Protein AF-A0A8I0H566-F1 (afdb_monomer_lite)

Radius of gyration: 15.92 Å; chains: 1; bounding box: 40×27×46 Å

Organism: NCBI:txid611301

InterPro domains:
  IPR003824 Undecaprenyl-diphosphatase UppP [PF02673] (2-83)
  IPR003824 Undecaprenyl-diphosphatase UppP [PTHR30622] (3-85)

Foldseek 3Di:
DVVVLCVVCVPPQQPAADLVSDDPVLVVQLVVQLVVCVPPPRDSLVSSLSSSSVVRHDSVSSNVSSVVVVVVVVVVVVVVVCVVCVVVVPD

Secondary structure (DSSP, 8-state):
-HHHHHHHGGGSPPSB-SSTT--HHHHHHHHHHHHGGGSTT--HHHHHHHHHHHTTB-HHHHHHHHHHHHHHHHHHHHHHHHHHHHGGG--

pLDDT: mean 84.22, std 9.95, range [50.72, 93.5]

Structure (mmCIF, N/CA/C/O backbone):
data_AF-A0A8I0H566-F1
#
_entry.id   AF-A0A8I0H566-F1
#
loop_
_atom_site.group_PDB
_atom_site.id
_atom_site.type_symbol
_atom_site.label_atom_id
_atom_site.label_alt_id
_atom_site.label_comp_id
_atom_site.label_asym_id
_atom_site.label_entity_id
_atom_site.label_seq_id
_atom_site.pdbx_PDB_ins_code
_atom_site.Cartn_x
_atom_site.Cartn_y
_atom_site.Cartn_z
_atom_site.occupancy
_atom_site.B_iso_or_equiv
_atom_site.auth_seq_id
_atom_site.auth_comp_id
_atom_site.auth_asym_id
_atom_site.auth_atom_id
_atom_site.pdbx_PDB_model_num
ATOM 1 N N . LEU A 1 1 ? -5.586 15.603 5.679 1.00 70.12 1 LEU A N 1
ATOM 2 C CA . LEU A 1 1 ? -6.233 14.311 5.345 1.00 70.12 1 LEU A CA 1
ATOM 3 C C . LEU A 1 1 ? -5.921 13.226 6.374 1.00 70.12 1 LEU A C 1
ATOM 5 O O . LEU A 1 1 ? -6.854 12.707 6.965 1.00 70.12 1 LEU A O 1
ATOM 9 N N . PHE A 1 2 ? -4.644 12.937 6.644 1.00 72.19 2 PHE A N 1
ATOM 10 C CA . PHE A 1 2 ? -4.238 11.918 7.622 1.00 72.19 2 PHE A CA 1
ATOM 11 C C . PHE A 1 2 ? -4.883 12.115 9.006 1.00 72.19 2 PHE A C 1
ATOM 13 O O . PHE A 1 2 ? -5.582 11.227 9.472 1.00 72.19 2 PHE A O 1
ATOM 20 N N . ILE A 1 3 ? -4.777 13.323 9.576 1.00 74.38 3 ILE A N 1
ATOM 21 C CA . ILE A 1 3 ? -5.387 13.699 10.868 1.00 74.38 3 ILE A CA 1
ATOM 22 C C . ILE A 1 3 ? -6.915 13.508 10.868 1.00 74.38 3 ILE A C 1
ATOM 24 O O . ILE A 1 3 ? -7.491 13.097 11.868 1.00 74.38 3 ILE A O 1
ATOM 28 N N . VAL A 1 4 ? -7.588 13.767 9.742 1.00 78.56 4 VAL A N 1
ATOM 29 C CA . VAL A 1 4 ? -9.050 13.612 9.628 1.00 78.56 4 VAL A CA 1
ATOM 30 C C . VAL A 1 4 ? -9.440 12.136 9.686 1.00 78.56 4 VAL A C 1
ATOM 32 O O . VAL A 1 4 ? -10.347 11.771 10.428 1.00 78.56 4 VAL A O 1
ATOM 35 N N . VAL A 1 5 ? -8.728 11.279 8.948 1.00 75.75 5 VAL A N 1
ATOM 36 C CA . VAL A 1 5 ? -8.947 9.823 8.963 1.00 75.75 5 VAL A CA 1
ATOM 37 C C . VAL A 1 5 ? -8.607 9.245 10.335 1.00 75.75 5 VAL A C 1
ATOM 39 O O . VAL A 1 5 ? -9.347 8.420 10.865 1.00 75.75 5 VAL A O 1
ATOM 42 N N . GLU A 1 6 ? -7.535 9.731 10.957 1.00 71.69 6 GLU A N 1
ATOM 43 C CA . GLU A 1 6 ? -7.145 9.330 12.305 1.00 71.69 6 GLU A CA 1
ATOM 44 C C . GLU A 1 6 ? -8.209 9.699 13.345 1.00 71.69 6 GLU A C 1
ATOM 46 O O . GLU A 1 6 ? -8.515 8.879 14.212 1.00 71.69 6 GLU A O 1
ATOM 51 N N . ASN A 1 7 ? -8.772 10.907 13.257 1.00 77.06 7 ASN A N 1
ATOM 52 C CA . ASN A 1 7 ? -9.775 11.393 14.198 1.00 77.06 7 ASN A CA 1
ATOM 53 C C . ASN A 1 7 ? -11.143 10.730 13.970 1.00 77.06 7 ASN A C 1
ATOM 55 O O . ASN A 1 7 ? -11.879 10.506 14.924 1.00 77.06 7 ASN A O 1
ATOM 59 N N . HIS A 1 8 ? -11.464 10.350 12.731 1.00 72.94 8 HIS A N 1
ATOM 60 C CA . HIS A 1 8 ? -12.655 9.557 12.421 1.00 72.94 8 HIS A CA 1
ATOM 61 C C . HIS A 1 8 ? -12.529 8.120 12.959 1.00 72.94 8 HIS A C 1
ATOM 63 O O . HIS A 1 8 ? -13.473 7.587 13.538 1.00 72.94 8 HIS A O 1
ATOM 69 N N . ASN A 1 9 ? -11.347 7.507 12.859 1.00 69.62 9 ASN A N 1
ATOM 70 C CA . ASN A 1 9 ? -11.115 6.153 13.368 1.00 69.62 9 ASN A CA 1
ATOM 71 C C . ASN A 1 9 ? -10.812 6.092 14.877 1.00 69.62 9 ASN A C 1
ATOM 73 O O . ASN A 1 9 ? -10.630 5.001 15.405 1.00 69.62 9 ASN A O 1
ATOM 77 N N . LYS A 1 10 ? -10.790 7.223 15.597 1.00 66.62 10 LYS A N 1
ATOM 78 C CA . LYS A 1 10 ? -10.420 7.285 17.027 1.00 66.62 10 LYS A CA 1
ATOM 79 C C . LYS A 1 10 ? -11.322 6.453 17.949 1.00 66.62 10 LYS A C 1
ATOM 81 O O . LYS A 1 10 ? -10.853 5.998 18.981 1.00 66.62 10 LYS A O 1
ATOM 86 N N . ASN A 1 11 ? -12.586 6.250 17.566 1.00 64.06 11 ASN A N 1
ATOM 87 C CA . ASN A 1 11 ? -13.574 5.460 18.318 1.00 64.06 11 ASN A CA 1
ATOM 88 C C . ASN A 1 11 ? -13.898 4.104 17.659 1.00 64.06 11 ASN A C 1
ATOM 90 O O . ASN A 1 11 ? -14.812 3.412 18.100 1.00 64.06 11 ASN A O 1
ATOM 94 N N . LYS A 1 12 ? -13.199 3.734 16.576 1.00 66.69 12 LYS A N 1
ATOM 95 C CA . LYS A 1 12 ? -13.380 2.446 15.899 1.00 66.69 12 LYS A CA 1
ATOM 96 C C . LYS A 1 12 ? -12.258 1.500 16.306 1.00 66.69 12 LYS A C 1
ATOM 98 O O . LYS A 1 12 ? -11.093 1.748 16.005 1.00 66.69 12 LYS A O 1
ATOM 103 N N . GLU A 1 13 ? -12.629 0.397 16.948 1.00 66.25 13 GLU A N 1
ATOM 104 C CA . GLU A 1 13 ? -11.753 -0.763 17.104 1.00 66.25 13 GLU A CA 1
ATOM 105 C C . GLU A 1 13 ? -11.304 -1.223 15.712 1.00 66.25 13 GLU A C 1
ATOM 107 O O . GLU A 1 13 ? -12.123 -1.515 14.837 1.00 66.25 13 GLU A O 1
ATOM 112 N N . SER A 1 14 ? -9.992 -1.249 15.489 1.00 73.50 14 SER A N 1
ATOM 113 C CA . SER A 1 14 ? -9.451 -1.805 14.258 1.00 73.50 14 SER A CA 1
ATOM 114 C C . SER A 1 14 ? -9.696 -3.311 14.226 1.00 73.50 14 SER A C 1
ATOM 116 O O . SER A 1 14 ? -9.375 -4.015 15.183 1.00 73.50 14 SER A O 1
ATOM 118 N N . GLN A 1 15 ? -10.254 -3.792 13.114 1.00 76.62 15 GLN A N 1
ATOM 119 C CA . GLN A 1 15 ? -10.568 -5.207 12.919 1.00 76.62 15 GLN A CA 1
ATOM 120 C C . GLN A 1 15 ? -9.317 -6.041 12.618 1.00 76.62 15 GLN A C 1
ATOM 122 O O . GLN A 1 15 ? -9.302 -7.232 12.899 1.00 76.62 15 GLN A O 1
ATOM 127 N N . VAL A 1 16 ? -8.273 -5.412 12.070 1.00 82.38 16 VAL A N 1
ATOM 128 C CA . VAL A 1 16 ? -7.004 -6.052 11.703 1.00 82.38 16 VAL A CA 1
ATOM 129 C C . VAL A 1 16 ? -5.896 -5.419 12.537 1.00 82.38 16 VAL A C 1
ATOM 131 O O . VAL A 1 16 ? -5.450 -4.299 12.255 1.00 82.38 16 VAL A O 1
ATOM 134 N N . LYS A 1 17 ? -5.503 -6.120 13.605 1.00 82.75 17 LYS A N 1
ATOM 135 C CA . LYS A 1 17 ? -4.522 -5.645 14.593 1.00 82.75 17 LYS A CA 1
ATOM 136 C C . LYS A 1 17 ? -3.108 -6.135 14.297 1.00 82.75 17 LYS A C 1
ATOM 138 O O . LYS A 1 17 ? -2.172 -5.426 14.658 1.00 82.75 17 LYS A O 1
ATOM 143 N N . GLU A 1 18 ? -2.970 -7.241 13.569 1.00 86.38 18 GLU A N 1
ATOM 144 C CA . GLU A 1 18 ? -1.688 -7.790 13.126 1.00 86.38 18 GLU A CA 1
ATOM 145 C C . GLU A 1 18 ? -1.575 -7.864 11.599 1.00 86.38 18 GLU A C 1
ATOM 147 O O . GLU A 1 18 ? -2.564 -7.856 10.865 1.00 86.38 18 GLU A O 1
ATOM 152 N N . LEU A 1 19 ? -0.336 -7.929 11.108 1.00 85.06 19 LEU A N 1
ATOM 153 C CA . LEU A 1 19 ? -0.037 -8.013 9.677 1.00 85.06 19 LEU A CA 1
ATOM 154 C C . LEU A 1 19 ? -0.392 -9.390 9.089 1.00 85.06 19 LEU A C 1
ATOM 156 O O . LEU A 1 19 ? -0.721 -9.487 7.911 1.00 85.06 19 LEU A O 1
ATOM 160 N N . SER A 1 20 ? -0.366 -10.433 9.918 1.00 85.50 20 SER A N 1
ATOM 161 C CA . SER A 1 20 ? -0.822 -11.805 9.640 1.00 85.50 20 SER A CA 1
ATOM 162 C C . SER A 1 20 ? -2.325 -11.891 9.355 1.00 85.50 20 SER A C 1
ATOM 164 O O . SER A 1 20 ? -2.747 -12.725 8.557 1.00 85.50 20 SER A O 1
ATOM 166 N N . ASP A 1 21 ? -3.122 -11.000 9.949 1.00 86.31 21 ASP A N 1
ATOM 167 C CA . ASP A 1 21 ? -4.583 -10.967 9.804 1.00 86.31 21 ASP A CA 1
ATOM 168 C C . ASP A 1 21 ? 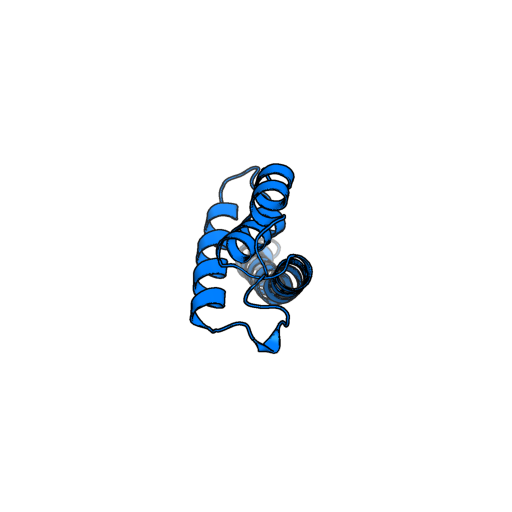-5.043 -10.265 8.510 1.00 86.31 21 ASP A C 1
ATOM 170 O O . ASP A 1 21 ? -6.238 -10.215 8.191 1.00 86.31 21 ASP A O 1
ATOM 174 N N . LEU A 1 22 ? -4.110 -9.703 7.730 1.00 87.44 22 LEU A N 1
ATOM 175 C CA . LEU A 1 22 ? -4.422 -9.074 6.450 1.00 87.44 22 LEU A CA 1
ATOM 176 C C . LEU A 1 22 ? -4.893 -10.113 5.434 1.00 87.44 22 LEU A C 1
ATOM 178 O O . LEU A 1 22 ? -4.124 -10.877 4.856 1.00 87.44 22 LEU A O 1
ATOM 182 N N . THR A 1 23 ? -6.184 -10.068 5.123 1.00 89.94 23 THR A N 1
ATOM 183 C CA . THR A 1 23 ? -6.739 -10.861 4.027 1.00 89.94 23 THR A CA 1
ATOM 184 C C . THR A 1 23 ? -6.246 -10.334 2.676 1.00 89.94 23 THR A C 1
ATOM 186 O O . THR A 1 23 ? -6.220 -9.122 2.445 1.00 89.94 23 THR A O 1
ATOM 189 N N . TYR A 1 24 ? -5.982 -11.230 1.718 1.00 89.81 24 TYR A N 1
ATOM 190 C CA . TYR A 1 24 ? -5.602 -10.873 0.341 1.00 89.81 24 TYR A CA 1
ATOM 191 C C . TYR A 1 24 ? -6.549 -9.866 -0.328 1.00 89.81 24 TYR A C 1
ATOM 193 O O . TYR A 1 24 ? -6.112 -9.010 -1.094 1.00 89.81 24 TYR A O 1
ATOM 201 N N . LYS A 1 25 ? -7.846 -9.922 -0.004 1.00 90.50 25 LYS A N 1
ATOM 202 C CA . LYS A 1 25 ? -8.841 -8.952 -0.475 1.00 90.50 25 LYS A CA 1
ATOM 203 C C . LYS A 1 25 ? -8.511 -7.525 -0.023 1.00 90.50 25 LYS A C 1
ATOM 205 O O . LYS A 1 25 ? -8.564 -6.610 -0.838 1.00 90.50 25 LYS A O 1
ATOM 210 N N . ILE A 1 26 ? -8.151 -7.336 1.248 1.00 89.81 26 ILE A N 1
ATOM 211 C CA . ILE A 1 26 ? -7.751 -6.028 1.788 1.00 89.81 26 ILE A CA 1
ATOM 212 C C . ILE A 1 26 ? -6.443 -5.587 1.127 1.00 89.81 26 ILE A C 1
ATOM 214 O O . ILE A 1 26 ? -6.369 -4.468 0.629 1.00 89.81 26 ILE A O 1
ATOM 218 N N . ALA A 1 27 ? -5.455 -6.483 1.035 1.00 90.69 27 ALA A N 1
ATOM 219 C CA . ALA A 1 27 ? -4.168 -6.206 0.395 1.00 90.69 27 ALA A CA 1
ATOM 220 C C . ALA A 1 27 ? -4.320 -5.700 -1.054 1.00 90.69 27 ALA A C 1
ATOM 222 O O . ALA A 1 27 ? -3.691 -4.710 -1.438 1.00 90.69 27 ALA A O 1
ATOM 223 N N . LEU A 1 28 ? -5.206 -6.327 -1.837 1.00 92.00 28 LEU A N 1
ATOM 224 C CA . LEU A 1 28 ? -5.495 -5.930 -3.216 1.00 92.00 28 LEU A CA 1
ATOM 225 C C . LEU A 1 28 ? -6.149 -4.546 -3.285 1.00 92.00 28 LEU A C 1
ATOM 227 O O . LEU A 1 28 ? -5.733 -3.713 -4.089 1.00 92.00 28 LEU A O 1
ATOM 231 N N . ILE A 1 29 ? -7.119 -4.266 -2.411 1.00 92.12 29 ILE A N 1
ATOM 232 C CA . ILE A 1 29 ? -7.774 -2.953 -2.368 1.00 92.12 29 ILE A CA 1
ATOM 233 C C . ILE A 1 29 ? -6.773 -1.864 -1.950 1.00 92.12 29 ILE A C 1
ATOM 235 O O . ILE A 1 29 ? -6.760 -0.796 -2.560 1.00 92.12 29 ILE A O 1
ATOM 239 N N . ILE A 1 30 ? -5.878 -2.125 -0.987 1.00 92.19 30 ILE A N 1
ATOM 240 C CA . ILE A 1 30 ? -4.791 -1.190 -0.639 1.00 92.19 30 ILE A CA 1
ATOM 241 C C . ILE A 1 30 ? -3.893 -0.930 -1.860 1.00 92.19 30 ILE A C 1
ATOM 243 O O . ILE A 1 30 ? -3.495 0.209 -2.104 1.00 92.19 30 ILE A O 1
ATOM 247 N N . GLY A 1 31 ? -3.621 -1.956 -2.671 1.00 90.38 31 GLY A N 1
ATOM 248 C CA . GLY A 1 31 ? -2.929 -1.813 -3.954 1.00 90.38 31 GLY A CA 1
ATOM 249 C C . GLY A 1 31 ? -3.655 -0.874 -4.924 1.00 90.38 31 GLY A C 1
ATOM 250 O O . GLY A 1 31 ? -3.016 -0.020 -5.536 1.00 90.38 31 GLY A O 1
ATOM 251 N N . CYS A 1 32 ? -4.986 -0.947 -5.011 1.00 91.12 32 CYS A N 1
ATOM 252 C CA . CYS A 1 32 ? -5.783 0.008 -5.787 1.00 91.12 32 CYS A CA 1
ATOM 253 C C . CYS A 1 32 ? -5.643 1.443 -5.252 1.00 91.12 32 CYS A C 1
ATOM 255 O O . CYS A 1 32 ? -5.475 2.372 -6.041 1.00 91.12 32 CYS A O 1
ATOM 257 N N . PHE A 1 33 ? -5.631 1.637 -3.928 1.00 90.50 33 PHE A N 1
ATOM 258 C CA . PHE A 1 33 ? -5.341 2.948 -3.330 1.00 90.50 33 PHE A CA 1
ATOM 259 C C . PHE A 1 33 ? -3.931 3.443 -3.671 1.00 90.50 33 PHE A C 1
ATOM 261 O O . PHE A 1 33 ? -3.740 4.639 -3.878 1.00 90.50 33 PHE A O 1
ATOM 268 N N . GLN A 1 34 ? -2.947 2.549 -3.800 1.00 90.12 34 GLN A N 1
ATOM 269 C CA . GLN A 1 34 ? -1.594 2.923 -4.217 1.00 90.12 34 GLN A CA 1
ATOM 270 C C . GLN A 1 34 ? -1.554 3.502 -5.639 1.00 90.12 34 GLN A C 1
ATOM 272 O O . GLN A 1 34 ? -0.730 4.370 -5.913 1.00 90.12 34 GLN A O 1
ATOM 277 N N . VAL A 1 35 ? -2.446 3.077 -6.540 1.00 90.00 35 VAL A N 1
ATOM 278 C CA . VAL A 1 35 ? -2.531 3.633 -7.905 1.00 90.00 35 VAL A CA 1
ATOM 279 C C . VAL A 1 35 ? -2.904 5.118 -7.876 1.00 90.00 35 VAL A C 1
ATOM 281 O O . VAL A 1 35 ? -2.408 5.889 -8.694 1.00 90.00 35 VAL A O 1
ATOM 284 N N . LEU A 1 36 ? -3.684 5.561 -6.884 1.00 86.62 36 LEU A N 1
ATOM 285 C CA . LEU A 1 36 ? -4.000 6.983 -6.693 1.00 86.62 36 LEU A CA 1
ATOM 286 C C . LEU A 1 36 ? -2.743 7.824 -6.414 1.00 86.62 36 LEU A C 1
ATOM 288 O O . LEU A 1 36 ? -2.725 9.018 -6.698 1.00 86.62 36 LEU A O 1
ATOM 292 N N . ALA A 1 37 ? -1.664 7.207 -5.923 1.00 86.44 37 ALA A N 1
ATOM 293 C CA . ALA A 1 37 ? -0.388 7.882 -5.718 1.00 86.44 37 ALA A CA 1
ATOM 294 C C . ALA A 1 37 ? 0.396 8.169 -7.007 1.00 86.44 37 ALA A C 1
ATOM 296 O O . ALA A 1 37 ? 1.438 8.816 -6.945 1.00 86.44 37 ALA A O 1
ATOM 297 N N . LEU A 1 38 ? -0.082 7.714 -8.171 1.00 85.94 38 LEU A N 1
ATOM 298 C CA . LEU A 1 38 ? 0.468 8.132 -9.463 1.00 85.94 38 LEU A CA 1
ATOM 299 C C . LEU A 1 38 ? 0.144 9.600 -9.778 1.00 85.94 38 LEU A C 1
ATOM 301 O O . LEU A 1 38 ? 0.810 10.197 -10.621 1.00 85.94 38 LEU A O 1
ATOM 305 N N . ILE A 1 39 ? -0.852 10.188 -9.102 1.00 88.12 39 ILE A N 1
ATOM 306 C CA . ILE A 1 39 ? -1.178 11.608 -9.234 1.00 88.12 39 ILE A CA 1
ATOM 307 C C . ILE A 1 39 ? -0.022 12.438 -8.646 1.00 88.12 39 ILE A C 1
ATOM 309 O O . ILE A 1 39 ? 0.268 12.308 -7.450 1.00 88.12 39 ILE A O 1
ATOM 313 N N . PRO A 1 40 ? 0.621 13.321 -9.436 1.00 83.06 40 PRO A N 1
ATOM 314 C CA . PRO A 1 40 ? 1.722 14.154 -8.963 1.00 83.06 40 PRO A CA 1
ATOM 315 C C . PRO A 1 40 ? 1.335 14.961 -7.720 1.00 83.06 40 PRO A C 1
ATOM 317 O O . PRO A 1 40 ? 0.275 15.580 -7.674 1.00 83.06 40 PRO A O 1
ATOM 320 N N . GLY A 1 41 ? 2.194 14.943 -6.699 1.00 82.50 41 GLY A N 1
ATOM 321 C CA . GLY A 1 41 ? 1.925 15.585 -5.407 1.00 82.50 41 GLY A CA 1
ATOM 322 C C . GLY A 1 41 ? 1.196 14.698 -4.389 1.00 82.50 41 GLY A C 1
ATOM 323 O O . GLY A 1 41 ? 1.147 15.049 -3.211 1.00 82.50 41 GLY A O 1
ATOM 324 N N . THR A 1 42 ? 0.699 13.521 -4.788 1.00 85.81 42 THR A N 1
ATOM 325 C CA . THR A 1 42 ? 0.157 12.526 -3.852 1.00 85.81 42 THR A CA 1
ATOM 326 C C . THR A 1 42 ? 1.283 11.683 -3.262 1.00 85.81 42 THR A C 1
ATOM 328 O O . THR A 1 42 ? 2.113 11.123 -3.976 1.00 85.81 42 THR A O 1
ATOM 331 N N . SER A 1 43 ? 1.314 11.561 -1.935 1.00 87.19 43 SER A N 1
ATOM 332 C CA . SER A 1 43 ? 2.275 10.684 -1.265 1.00 87.19 43 SER A CA 1
ATOM 333 C C . SER A 1 43 ? 1.851 9.222 -1.384 1.00 87.19 43 SER A C 1
ATOM 335 O O . SER A 1 43 ? 0.753 8.855 -0.960 1.00 87.19 43 SER A O 1
ATOM 337 N N . ARG A 1 44 ? 2.754 8.373 -1.889 1.00 87.75 44 ARG A N 1
ATOM 338 C CA . ARG A 1 44 ? 2.557 6.919 -1.982 1.00 87.75 44 ARG A CA 1
ATOM 339 C C . ARG A 1 44 ? 2.220 6.294 -0.639 1.00 87.75 44 ARG A C 1
ATOM 341 O O . ARG A 1 44 ? 1.203 5.621 -0.541 1.00 87.75 44 ARG A O 1
ATOM 348 N N . SER A 1 45 ? 3.042 6.562 0.377 1.00 88.12 45 SER A N 1
ATOM 349 C CA . SER A 1 45 ? 2.817 6.055 1.732 1.00 88.12 45 SER A CA 1
ATOM 350 C C . SER A 1 45 ? 1.528 6.614 2.331 1.00 88.12 45 SER A C 1
ATOM 352 O O . SER A 1 45 ? 0.805 5.905 3.019 1.00 88.12 45 SER A O 1
ATOM 354 N N . GLY A 1 46 ? 1.183 7.868 2.028 1.00 89.00 46 GLY A N 1
ATOM 355 C CA . GLY A 1 46 ? -0.082 8.459 2.463 1.00 89.00 46 GLY A CA 1
ATOM 356 C C . GLY A 1 46 ? -1.298 7.730 1.889 1.00 89.00 46 GLY A C 1
ATOM 357 O O . GLY A 1 46 ? -2.21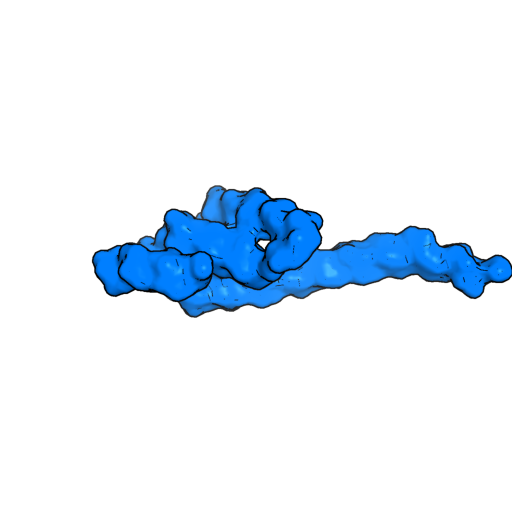6 7.403 2.636 1.00 89.00 46 GLY A O 1
ATOM 358 N N . ALA A 1 47 ? -1.296 7.445 0.585 1.00 91.25 47 ALA A N 1
ATOM 359 C CA . ALA A 1 47 ? -2.406 6.785 -0.100 1.00 91.25 47 ALA A CA 1
ATOM 360 C C . ALA A 1 47 ? -2.621 5.341 0.386 1.00 91.25 47 ALA A C 1
ATOM 362 O O . ALA A 1 47 ? -3.755 4.950 0.659 1.00 91.25 47 ALA A O 1
ATOM 363 N N . THR A 1 48 ? -1.546 4.571 0.564 1.00 92.31 48 THR A N 1
ATOM 364 C CA . THR A 1 48 ? -1.604 3.190 1.069 1.00 92.31 48 THR A CA 1
ATOM 365 C C . THR A 1 48 ? -2.012 3.123 2.535 1.00 92.31 48 THR A C 1
ATOM 367 O O . THR A 1 48 ? -2.893 2.337 2.875 1.00 92.31 48 THR A O 1
ATOM 370 N N . ILE A 1 49 ? -1.437 3.962 3.405 1.00 92.12 49 ILE A N 1
ATOM 371 C CA . ILE A 1 49 ? -1.758 3.955 4.841 1.00 92.12 49 ILE A CA 1
ATOM 372 C C . ILE A 1 49 ? -3.201 4.411 5.068 1.00 92.12 49 ILE A C 1
ATOM 374 O O . ILE A 1 49 ? -3.935 3.785 5.829 1.00 92.12 49 ILE A O 1
ATOM 378 N N . ILE A 1 50 ? -3.642 5.472 4.385 1.00 90.56 50 ILE A N 1
ATOM 379 C CA . ILE A 1 50 ? -5.028 5.943 4.483 1.00 90.56 50 ILE A CA 1
ATOM 380 C C . ILE A 1 50 ? -5.993 4.899 3.919 1.00 90.56 50 ILE A C 1
ATOM 382 O O . ILE A 1 50 ? -6.987 4.598 4.574 1.00 90.56 50 ILE A O 1
ATOM 386 N N . GLY A 1 51 ? -5.695 4.312 2.757 1.00 90.69 51 GLY A N 1
ATOM 387 C CA . GLY A 1 51 ? -6.509 3.245 2.172 1.00 90.69 51 GLY A CA 1
ATOM 388 C C . GLY A 1 51 ? -6.666 2.049 3.111 1.00 90.69 51 GLY A C 1
ATOM 389 O O . GLY A 1 51 ? -7.777 1.575 3.323 1.00 90.69 51 GLY A O 1
ATOM 390 N N . ALA A 1 52 ? -5.579 1.617 3.750 1.00 91.06 52 ALA A N 1
ATOM 391 C CA . ALA A 1 52 ? -5.598 0.530 4.725 1.00 91.06 52 ALA A CA 1
ATOM 392 C C . ALA A 1 52 ? -6.429 0.887 5.975 1.00 91.06 52 ALA A C 1
ATOM 394 O O . ALA A 1 52 ? -7.321 0.133 6.366 1.00 91.06 52 ALA A O 1
ATOM 395 N N . MET A 1 53 ? -6.231 2.082 6.549 1.00 89.75 53 MET A N 1
ATOM 396 C CA . MET A 1 53 ? -7.020 2.551 7.698 1.00 89.75 53 MET A CA 1
ATOM 397 C C . MET A 1 53 ? -8.521 2.662 7.382 1.00 89.75 53 MET A C 1
ATOM 399 O O . MET A 1 53 ? -9.351 2.374 8.245 1.00 89.75 53 MET A O 1
ATOM 403 N N . LEU A 1 54 ? -8.890 3.055 6.157 1.00 88.12 54 LEU A N 1
ATOM 404 C CA . LEU A 1 54 ? -10.289 3.092 5.708 1.00 88.12 54 LEU A CA 1
ATOM 405 C C . LEU A 1 54 ? -10.909 1.691 5.603 1.00 88.12 54 LEU A C 1
ATOM 407 O O . LEU A 1 54 ? -12.112 1.543 5.801 1.00 88.12 54 LEU A O 1
ATOM 411 N N . LEU A 1 55 ? -10.090 0.670 5.346 1.00 88.38 55 LEU A N 1
ATOM 412 C CA . LEU A 1 55 ? -10.484 -0.742 5.333 1.00 88.38 55 LEU A CA 1
ATOM 413 C C . LEU A 1 55 ? -10.480 -1.379 6.733 1.00 88.38 55 LEU A C 1
ATOM 415 O O . LEU A 1 55 ? -10.730 -2.575 6.857 1.00 88.38 55 LEU A O 1
ATOM 419 N N . GLY A 1 56 ? -10.223 -0.594 7.785 1.00 86.25 56 GLY A N 1
ATOM 420 C CA . GLY A 1 56 ? -10.310 -1.039 9.175 1.00 86.25 56 GLY A CA 1
ATOM 421 C C . GLY A 1 56 ? -9.014 -1.608 9.753 1.00 86.25 56 GLY A C 1
ATOM 422 O O . GLY A 1 56 ? -9.052 -2.164 10.855 1.00 86.25 56 GLY A O 1
ATOM 423 N N . THR A 1 57 ? -7.873 -1.463 9.071 1.00 88.12 57 THR A N 1
ATOM 424 C CA . THR A 1 57 ? -6.570 -1.884 9.611 1.00 88.12 57 THR A CA 1
ATOM 425 C C . THR A 1 57 ? -6.029 -0.897 10.636 1.00 88.12 57 THR A C 1
ATOM 427 O O . THR A 1 57 ? -6.295 0.309 10.570 1.00 88.12 57 THR A O 1
ATOM 430 N N . SER A 1 58 ? -5.217 -1.396 11.567 1.00 89.69 58 SER A N 1
ATOM 431 C CA . SER A 1 58 ? -4.600 -0.547 12.576 1.00 89.69 58 SER A CA 1
ATOM 432 C C . SER A 1 58 ? -3.575 0.363 11.903 1.00 89.69 58 SER A C 1
ATOM 434 O O . SER A 1 58 ? -3.048 0.053 10.833 1.00 89.69 58 SER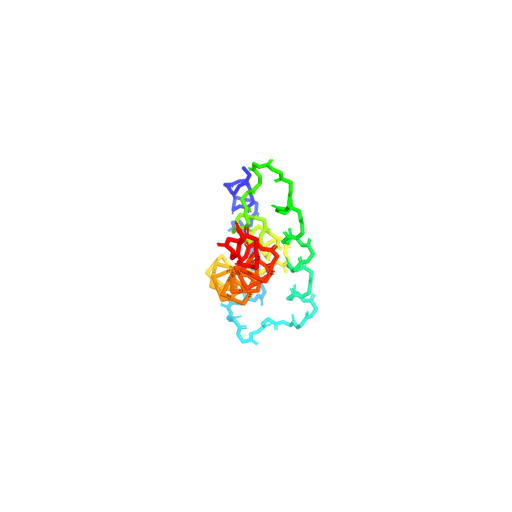 A O 1
ATOM 436 N N . ARG A 1 59 ? -3.281 1.514 12.510 1.00 87.00 59 ARG A N 1
ATOM 437 C CA . ARG A 1 59 ? -2.302 2.453 11.936 1.00 87.00 59 ARG A CA 1
ATOM 438 C C . ARG A 1 59 ? -0.910 1.841 11.855 1.00 87.00 59 ARG A C 1
ATOM 440 O O . ARG A 1 59 ? -0.185 2.102 10.902 1.00 87.00 59 ARG A O 1
ATOM 447 N N . PHE A 1 60 ? -0.573 1.036 12.859 1.00 89.44 60 PHE A N 1
ATOM 448 C CA . PHE A 1 60 ? 0.691 0.325 12.940 1.00 89.44 60 PHE A CA 1
ATOM 449 C C . PHE A 1 60 ? 0.818 -0.680 11.789 1.00 89.44 60 PHE A C 1
ATOM 451 O O . PHE A 1 60 ? 1.729 -0.558 10.975 1.00 89.44 60 PHE A O 1
ATOM 458 N N . VAL A 1 61 ? -0.181 -1.556 11.624 1.00 90.62 61 VAL A N 1
ATOM 459 C CA . VAL A 1 61 ? -0.215 -2.543 10.532 1.00 90.62 61 VAL A CA 1
ATOM 460 C C . VAL A 1 61 ? -0.260 -1.870 9.162 1.00 90.62 61 VAL A C 1
ATOM 462 O O . VAL A 1 61 ? 0.431 -2.294 8.242 1.00 90.62 61 VAL A O 1
ATOM 465 N N . ALA A 1 62 ? -1.033 -0.791 9.010 1.00 90.81 62 ALA A N 1
ATOM 466 C CA . ALA A 1 62 ? -1.101 -0.024 7.767 1.00 90.81 62 ALA A CA 1
ATOM 467 C C . ALA A 1 62 ? 0.266 0.556 7.367 1.00 90.81 62 ALA A C 1
ATOM 469 O O . ALA A 1 62 ? 0.638 0.521 6.191 1.00 90.81 62 ALA A O 1
ATOM 470 N N . ALA A 1 63 ? 1.010 1.091 8.338 1.00 91.94 63 ALA A N 1
ATOM 471 C CA . ALA A 1 63 ? 2.339 1.643 8.120 1.00 91.94 63 ALA A CA 1
ATOM 472 C C . ALA A 1 63 ? 3.360 0.551 7.774 1.00 91.94 63 ALA A C 1
ATOM 474 O O . ALA A 1 63 ? 4.071 0.693 6.777 1.00 91.94 63 ALA A O 1
ATOM 475 N N . GLU A 1 64 ? 3.391 -0.552 8.528 1.00 92.44 64 GLU A N 1
ATOM 476 C CA . GLU A 1 64 ? 4.265 -1.695 8.237 1.00 92.44 64 GLU A CA 1
ATOM 477 C C . GLU A 1 64 ? 3.967 -2.300 6.863 1.00 92.44 64 GLU A C 1
ATOM 479 O O . GLU A 1 64 ? 4.877 -2.482 6.054 1.00 92.44 64 GLU A O 1
ATOM 484 N N . TYR A 1 65 ? 2.691 -2.533 6.542 1.00 91.75 65 TYR A N 1
ATOM 485 C CA . TYR A 1 65 ? 2.289 -3.044 5.234 1.00 91.75 65 TYR A CA 1
ATOM 486 C C . TYR A 1 65 ? 2.731 -2.102 4.111 1.00 91.75 65 TYR A C 1
ATOM 488 O O . TYR A 1 65 ? 3.303 -2.544 3.115 1.00 91.75 65 TYR A O 1
ATOM 496 N N . SER A 1 66 ? 2.533 -0.790 4.273 1.00 91.56 66 SER A N 1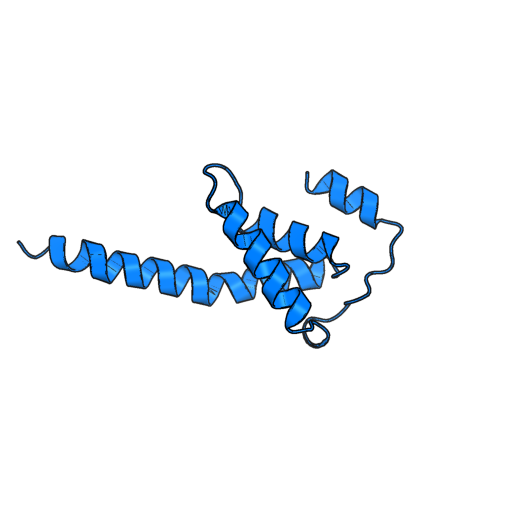
ATOM 497 C CA . SER A 1 66 ? 2.983 0.200 3.291 1.00 91.56 66 SER A CA 1
ATOM 498 C C . SER A 1 66 ? 4.506 0.215 3.116 1.00 91.56 66 SER A C 1
ATOM 500 O O . SER A 1 66 ? 4.991 0.513 2.017 1.00 91.56 66 SER A O 1
ATOM 502 N N . PHE A 1 67 ? 5.265 -0.049 4.179 1.00 91.69 67 PHE A N 1
ATOM 503 C CA . PHE A 1 67 ? 6.719 -0.135 4.123 1.00 91.69 67 PHE A CA 1
ATOM 504 C C . PHE A 1 67 ? 7.158 -1.385 3.355 1.00 91.69 67 PHE A C 1
ATOM 506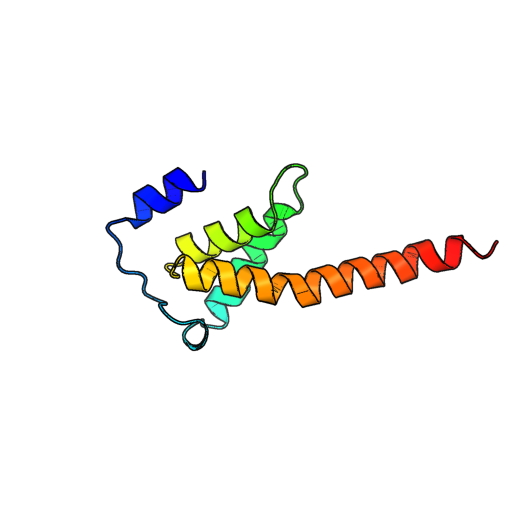 O O . PHE A 1 67 ? 7.892 -1.267 2.373 1.00 91.69 67 PHE A O 1
ATOM 513 N N . PHE A 1 68 ? 6.630 -2.558 3.716 1.00 91.50 68 PHE A N 1
ATOM 514 C CA . PHE A 1 68 ? 6.937 -3.813 3.027 1.00 91.50 68 PHE A CA 1
ATOM 515 C C . PHE A 1 68 ? 6.523 -3.785 1.558 1.00 91.50 68 PHE A C 1
ATOM 517 O O . PHE A 1 68 ? 7.304 -4.186 0.698 1.00 91.50 68 PHE A O 1
ATOM 524 N N . LEU A 1 69 ? 5.349 -3.232 1.246 1.00 90.31 69 LEU A N 1
ATOM 525 C CA . LEU A 1 69 ? 4.873 -3.064 -0.127 1.00 90.31 69 LEU A CA 1
ATOM 526 C C . LEU A 1 69 ? 5.785 -2.142 -0.952 1.00 90.31 69 LEU A C 1
ATOM 528 O O . LEU A 1 69 ? 5.937 -2.331 -2.158 1.00 90.31 69 LEU A O 1
ATOM 532 N N . SER A 1 70 ? 6.432 -1.159 -0.319 1.00 89.75 70 SER A N 1
ATOM 533 C CA . SER A 1 70 ? 7.318 -0.228 -1.022 1.00 89.75 70 SER A CA 1
ATOM 534 C C . SER A 1 70 ? 8.597 -0.886 -1.539 1.00 89.75 70 SER A C 1
ATOM 536 O O . SER A 1 70 ? 9.129 -0.407 -2.538 1.00 89.75 70 SER A O 1
ATOM 538 N N . ILE A 1 71 ? 9.070 -1.976 -0.927 1.00 92.44 71 ILE A N 1
ATOM 539 C CA . ILE A 1 71 ? 10.298 -2.680 -1.334 1.00 92.44 71 ILE A CA 1
ATOM 540 C C . ILE A 1 71 ? 10.192 -3.219 -2.776 1.00 92.44 71 ILE A C 1
ATOM 542 O O . ILE A 1 71 ? 10.962 -2.763 -3.627 1.00 92.44 71 ILE A O 1
ATOM 546 N N . PRO A 1 72 ? 9.241 -4.118 -3.117 1.00 91.00 72 PRO A N 1
ATOM 547 C CA . PRO A 1 72 ? 9.116 -4.637 -4.478 1.00 91.00 72 PRO A CA 1
ATOM 548 C C . PRO A 1 72 ? 8.703 -3.553 -5.478 1.00 91.00 72 PRO A C 1
ATOM 550 O O . PRO A 1 72 ? 9.148 -3.576 -6.622 1.00 91.00 72 PRO A O 1
ATOM 553 N N . VAL A 1 73 ? 7.899 -2.570 -5.058 1.00 90.56 73 VAL A N 1
ATOM 554 C CA . VAL A 1 73 ? 7.463 -1.463 -5.925 1.00 90.56 73 VAL A CA 1
ATOM 555 C C . VAL A 1 73 ? 8.645 -0.580 -6.321 1.00 90.56 73 VAL A C 1
ATOM 557 O O . VAL A 1 73 ? 8.819 -0.277 -7.501 1.00 90.56 73 VAL A O 1
ATOM 560 N N . MET A 1 74 ? 9.476 -0.169 -5.359 1.00 91.12 74 MET A N 1
ATOM 561 C CA . MET A 1 74 ? 10.654 0.657 -5.638 1.00 91.12 74 MET A CA 1
ATOM 562 C C . MET A 1 74 ? 11.715 -0.119 -6.401 1.00 91.12 74 MET A C 1
ATOM 564 O O . MET A 1 74 ? 12.326 0.446 -7.307 1.00 91.12 74 MET A O 1
ATOM 568 N N . PHE A 1 75 ? 11.902 -1.399 -6.079 1.00 93.50 75 PHE A N 1
ATOM 569 C CA . PHE A 1 75 ? 12.788 -2.271 -6.837 1.00 93.50 75 PHE A CA 1
ATOM 570 C C . PHE A 1 75 ? 12.328 -2.388 -8.294 1.00 93.50 75 PHE A C 1
ATOM 572 O O . PHE A 1 75 ? 13.098 -2.074 -9.197 1.00 93.50 75 PHE A O 1
ATOM 579 N N . GLY A 1 76 ? 11.061 -2.735 -8.536 1.00 92.81 76 GLY A N 1
ATOM 580 C CA . GLY A 1 76 ? 10.500 -2.865 -9.882 1.00 92.81 76 GLY A CA 1
ATOM 581 C C . GLY A 1 76 ? 10.543 -1.558 -10.676 1.00 92.81 76 GLY A C 1
ATOM 582 O O . GLY A 1 76 ? 10.946 -1.555 -11.837 1.00 92.81 76 GLY A O 1
ATOM 583 N N . ALA A 1 77 ? 10.210 -0.428 -10.045 1.00 89.62 77 ALA A N 1
ATOM 584 C CA . ALA A 1 77 ? 10.304 0.887 -10.678 1.00 89.62 77 ALA A CA 1
ATOM 585 C C . ALA A 1 77 ? 11.753 1.255 -11.036 1.00 89.62 77 ALA A C 1
ATOM 587 O O . ALA A 1 77 ? 12.010 1.762 -12.128 1.00 89.62 77 ALA A O 1
ATOM 588 N N . SER A 1 78 ? 12.705 0.979 -10.140 1.00 91.19 78 SER A N 1
ATOM 589 C CA . SER A 1 78 ? 14.131 1.238 -10.376 1.00 91.19 78 SER A CA 1
ATOM 590 C C . SER A 1 78 ? 14.687 0.329 -11.469 1.00 91.19 78 SER A C 1
ATOM 592 O O . SER A 1 78 ? 15.395 0.805 -12.352 1.00 91.19 78 SER A O 1
ATOM 594 N N . PHE A 1 79 ? 14.315 -0.951 -11.458 1.00 92.44 79 PHE A N 1
ATOM 595 C CA . PHE A 1 79 ? 14.695 -1.923 -12.477 1.00 92.44 79 PHE A CA 1
ATOM 596 C C . PHE A 1 79 ? 14.160 -1.527 -13.855 1.00 92.44 79 PHE A C 1
ATOM 598 O O . PHE A 1 79 ? 14.924 -1.451 -14.813 1.00 92.44 79 PHE A O 1
ATOM 605 N N . LEU A 1 80 ? 12.874 -1.175 -13.956 1.00 90.31 80 LEU A N 1
ATOM 606 C CA . LEU A 1 80 ? 12.273 -0.710 -15.207 1.00 90.31 80 LEU A CA 1
ATOM 607 C C . LEU A 1 80 ? 12.932 0.583 -15.701 1.00 90.31 80 LEU A C 1
ATOM 609 O O . LEU A 1 80 ? 13.174 0.735 -16.898 1.00 90.31 80 LEU A O 1
ATOM 613 N N . LYS A 1 81 ? 13.277 1.500 -14.789 1.00 87.44 81 LYS A N 1
ATOM 614 C CA . LYS A 1 81 ? 14.036 2.710 -15.123 1.00 87.44 81 LYS A CA 1
ATOM 615 C C . LYS A 1 81 ? 15.429 2.367 -15.662 1.00 87.44 81 LYS A C 1
ATOM 617 O O . LYS A 1 81 ? 15.849 2.963 -16.648 1.00 87.44 81 LYS A O 1
ATOM 622 N N . LEU A 1 82 ? 16.119 1.395 -15.068 1.00 89.44 82 LEU A N 1
ATOM 623 C CA . LEU A 1 82 ? 17.432 0.939 -15.524 1.00 89.44 82 LEU A CA 1
ATOM 624 C C . LEU A 1 82 ? 17.349 0.270 -16.899 1.00 89.44 82 LEU A C 1
ATOM 626 O O . LEU A 1 82 ? 18.128 0.614 -17.775 1.00 89.44 82 LEU A O 1
ATOM 630 N N . VAL A 1 83 ? 16.372 -0.602 -17.142 1.00 89.00 83 VAL A N 1
ATOM 631 C CA . VAL A 1 83 ? 16.170 -1.211 -18.469 1.00 89.00 83 VAL A CA 1
ATOM 632 C C . VAL A 1 83 ? 15.815 -0.152 -19.516 1.00 89.00 83 VAL A C 1
ATOM 634 O O . VAL A 1 83 ? 16.296 -0.211 -20.639 1.00 89.00 83 VAL A O 1
ATOM 637 N N . LYS A 1 84 ? 14.999 0.849 -19.176 1.00 83.44 84 LYS A N 1
ATOM 638 C CA . LYS A 1 84 ? 14.552 1.854 -20.150 1.00 83.44 84 LYS A CA 1
ATOM 639 C C . LYS A 1 84 ? 15.608 2.918 -20.472 1.00 83.44 84 LYS A C 1
ATOM 641 O O . LYS A 1 84 ? 15.670 3.368 -21.610 1.00 83.44 84 LYS A O 1
ATOM 646 N N . TYR A 1 85 ? 16.406 3.337 -19.490 1.00 80.19 85 TYR A N 1
ATOM 647 C CA . TYR A 1 85 ? 17.377 4.430 -19.648 1.00 80.19 85 TYR A CA 1
ATOM 648 C C . TYR A 1 85 ? 18.837 3.968 -19.615 1.00 80.19 85 TYR A C 1
ATOM 650 O O . TYR A 1 85 ? 19.687 4.636 -20.187 1.00 80.19 85 TYR A O 1
ATOM 658 N N . GLY A 1 86 ? 19.151 2.832 -18.992 1.00 66.25 86 GLY A N 1
ATOM 659 C CA . GLY A 1 86 ? 20.516 2.305 -18.874 1.00 66.25 86 GLY A CA 1
ATOM 660 C C . GLY A 1 86 ? 21.148 1.938 -20.217 1.00 66.25 86 GLY A C 1
ATOM 661 O O . GLY A 1 86 ? 22.323 2.214 -20.415 1.00 66.25 86 GLY A O 1
ATOM 662 N N . PHE A 1 87 ? 20.366 1.428 -21.176 1.00 63.31 87 PHE A N 1
ATOM 663 C CA . PHE A 1 87 ? 20.839 1.197 -22.552 1.00 63.31 87 PHE A CA 1
ATOM 664 C C . PHE A 1 87 ? 20.991 2.484 -23.379 1.00 63.31 87 PHE A C 1
ATOM 666 O O . PHE A 1 87 ? 21.567 2.454 -24.463 1.00 63.31 87 PHE A O 1
ATOM 673 N N . HIS A 1 88 ? 20.488 3.618 -22.883 1.00 58.12 88 HIS A N 1
ATOM 674 C CA . HIS A 1 88 ? 20.559 4.913 -23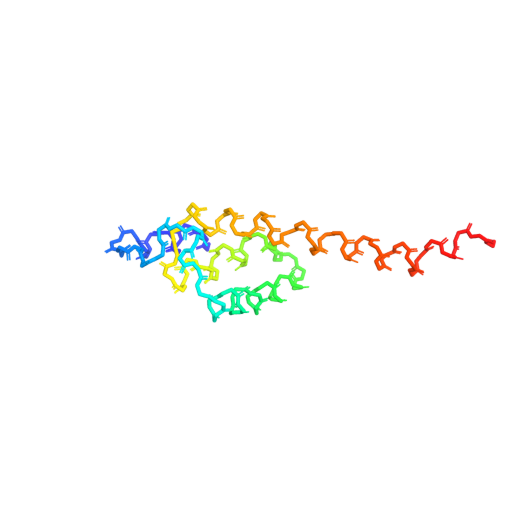.562 1.00 58.12 88 HIS A CA 1
ATOM 675 C C . HIS A 1 88 ? 21.817 5.721 -23.185 1.00 58.12 88 HIS A C 1
ATOM 677 O O . HIS A 1 88 ? 22.039 6.790 -23.744 1.00 58.12 88 HIS A O 1
ATOM 683 N N . TYR A 1 89 ? 22.635 5.227 -22.243 1.00 56.81 89 TYR A N 1
ATOM 684 C CA . TYR A 1 89 ? 23.930 5.816 -21.861 1.00 56.81 89 TYR A CA 1
ATOM 685 C C . TYR A 1 89 ? 25.136 5.117 -22.519 1.00 56.81 89 TYR A C 1
ATOM 687 O O . TYR A 1 89 ? 26.276 5.467 -22.231 1.00 56.81 89 TYR A O 1
ATOM 695 N N . THR A 1 90 ? 24.902 4.127 -23.386 1.00 55.25 90 THR A N 1
ATOM 696 C CA . THR A 1 90 ? 25.943 3.363 -24.103 1.00 55.25 90 THR A CA 1
ATOM 697 C C . THR A 1 90 ? 26.086 3.751 -25.582 1.00 55.25 90 THR A C 1
ATOM 699 O O . THR A 1 90 ? 26.498 2.924 -26.390 1.00 55.25 90 THR A O 1
ATOM 702 N N . GLY A 1 91 ? 25.755 4.994 -25.946 1.00 50.72 91 GLY A N 1
ATOM 703 C CA . GLY A 1 91 ? 25.930 5.544 -27.296 1.00 50.72 91 GLY A CA 1
ATOM 704 C C . GLY A 1 91 ? 26.495 6.951 -27.259 1.00 50.72 91 GLY A C 1
ATOM 705 O O . GLY A 1 91 ? 25.929 7.765 -26.497 1.00 50.72 91 GLY A O 1
#

Sequence (91 aa):
LFIVVENHNKNKESQVKELSDLTYKIALIIGCFQVLALIPGTSRSGATIIGAMLLGTSRFVAAEYSFFLSIPVMFGASFLKLVKYGFHYTG